Protein AF-A0A7R9IQY3-F1 (afdb_monomer)

InterPro domains:
  IPR001678 SAM-dependent methyltransferase RsmB-F/NOP2-type domain [PS51686] (1-129)
  IPR023267 RNA (C5-cytosine) methyltransferase [PTHR22807] (6-129)
  IPR029063 S-adenosyl-L-methionine-dependent methyltransferase superfamily [G3DSA:3.40.50.150] (88-129)
  IPR029063 S-adenosyl-L-methionine-dependent methyltransferase superfamily [SSF53335] (7-128)
  IPR049560 SAM-dependent methyltransferase RsmB-F/NOP2-type, catalytic core [PF01189] (97-128)
  IPR049561 NOL1/NOP2/NSUN 5/7, ferredoxin-like domain [PF21148] (7-88)

Nearest PDB structures (foldseek):
  2b9e-assembly1_A  TM=9.653E-01  e=1.410E-11  Homo sapiens
  2yxl-assembly1_A  TM=8.841E-01  e=1.480E-06  Pyrococcus horikoshii OT3
  8esq-assembly1_q  TM=8.489E-01  e=2.040E-06  Schizosaccharomyces pombe
  8fkv-assembly1_SY  TM=8.716E-01  e=7.860E-06  Homo sapiens
  3m6u-assembly1_A  TM=8.768E-01  e=5.812E-04  Thermus thermophilus HB8

Secondary structure (DSSP, 8-state):
-PPPP---EEEEE-TTTS-HHHHHHHHHHTT-EEEPPPSSHHHHHHHHHT--TTEEEE-SS-TTEEEE-TT---TT-HHHHTTSEEE--GGGTHHHHHH-PPTT-----TT-TT-HHHHHHHHHTTT--

Mean predicted aligned error: 4.14 Å

Radius of gyration: 15.29 Å; Cα contacts (8 Å, |Δi|>4): 180; chains: 1; bounding box: 35×31×44 Å

Sequence (129 aa):
MLPAVDIPRYVRVNTLIRSIKDVIEIFQAEGWQLEVTPDSYLAFLQSVSNLPEDHFIQDLHMKELLIFPKRTEFFYHHLYQDGSIFLQNKSSLLPVYLLDPCPNSVVLDMCAAPGMKTTHIAAKIKNKG

pLDDT: mean 92.71, std 10.06, range [37.91, 98.38]

Solvent-accessible surface area (backbone atoms only — not comparable to full-atom values): 7621 Å² total; per-residue (Å²): 131,82,75,84,77,86,60,60,30,33,36,31,47,27,67,78,77,38,54,62,66,60,54,52,51,50,42,41,75,72,65,38,40,80,49,84,67,49,94,43,70,69,57,34,53,51,48,67,74,66,49,49,88,56,33,32,34,54,42,90,87,42,82,52,30,37,38,35,35,60,84,66,79,50,84,85,33,68,50,40,71,74,53,35,33,40,87,44,58,69,77,69,48,47,65,55,62,73,62,60,59,52,62,66,45,87,82,88,69,93,74,41,82,97,32,72,56,55,52,49,45,38,40,60,16,67,74,33,94

Foldseek 3Di:
DPPPPFAWWKKFFQLLVDDLVVVVVVLVVVQAAEDDQDQDPVVNVVCLVPPDQRYKYADNLDNRMITHGSPDDCCVPPCVVVVRMDRDDPVLLVVLVVVQDAAQDDDDDPPCPVPPNVSSNCSSNSVHD

Organism: NCBI:txid61484

Structure (mmCIF, N/CA/C/O backbone):
data_AF-A0A7R9IQY3-F1
#
_entry.id   AF-A0A7R9IQY3-F1
#
loop_
_atom_site.group_PDB
_atom_site.id
_atom_site.type_symbol
_atom_site.label_atom_id
_atom_site.label_alt_id
_atom_site.label_comp_id
_atom_site.label_asym_id
_atom_site.label_entity_id
_atom_site.label_seq_id
_atom_site.pdbx_PDB_ins_code
_atom_site.Cartn_x
_atom_site.Cartn_y
_atom_site.Cartn_z
_atom_site.occupancy
_atom_site.B_iso_or_equiv
_atom_site.auth_seq_id
_atom_site.auth_comp_id
_atom_site.auth_asym_id
_atom_site.auth_atom_id
_atom_site.pdbx_PDB_model_num
ATOM 1 N N . MET A 1 1 ? 0.408 -15.682 28.934 1.00 39.31 1 MET A N 1
ATOM 2 C CA . MET A 1 1 ? -0.390 -15.517 27.703 1.00 39.31 1 MET A CA 1
ATOM 3 C C . MET A 1 1 ? -0.163 -14.082 27.255 1.00 39.31 1 MET A C 1
ATOM 5 O O . MET A 1 1 ? -0.561 -13.188 27.986 1.00 39.31 1 MET A O 1
ATOM 9 N N . LEU A 1 2 ? 0.620 -13.843 26.198 1.00 37.91 2 LEU A N 1
ATOM 10 C CA . LEU A 1 2 ? 0.821 -12.473 25.706 1.00 37.91 2 LEU A CA 1
ATOM 11 C C . LEU A 1 2 ? -0.540 -11.954 25.207 1.00 37.91 2 LEU A C 1
ATOM 13 O O . LEU A 1 2 ? -1.233 -12.722 24.535 1.00 37.91 2 LEU A O 1
ATOM 17 N N . PRO A 1 3 ? -0.958 -10.727 25.561 1.00 43.34 3 PRO A N 1
ATOM 18 C CA . PRO A 1 3 ? -2.193 -10.157 25.034 1.00 43.34 3 PRO A CA 1
ATOM 19 C C . PRO A 1 3 ? -2.142 -10.177 23.503 1.00 43.34 3 PRO A C 1
ATOM 21 O O . PRO A 1 3 ? -1.073 -10.007 22.910 1.00 43.34 3 PRO A O 1
ATOM 24 N N . ALA A 1 4 ? -3.281 -10.442 22.862 1.00 52.47 4 ALA A N 1
ATOM 25 C CA . ALA A 1 4 ? -3.372 -10.419 21.410 1.00 52.47 4 ALA A CA 1
ATOM 26 C C . ALA A 1 4 ? -2.936 -9.033 20.917 1.00 52.47 4 ALA A C 1
ATOM 28 O O . ALA A 1 4 ? -3.558 -8.031 21.256 1.00 52.47 4 ALA A O 1
ATOM 29 N N . VAL A 1 5 ? -1.841 -8.974 20.161 1.00 58.69 5 VAL A N 1
ATOM 30 C CA . VAL A 1 5 ? -1.394 -7.728 19.539 1.00 58.69 5 VAL A CA 1
ATOM 31 C 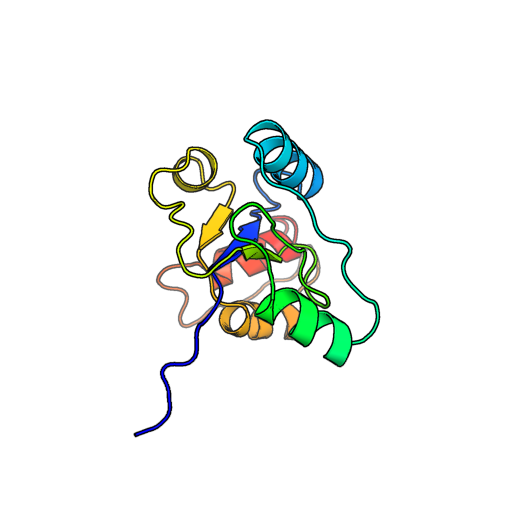C . VAL A 1 5 ? -2.410 -7.392 18.452 1.00 58.69 5 VAL A C 1
ATOM 33 O O . VAL A 1 5 ? -2.607 -8.173 17.517 1.00 58.69 5 VAL A O 1
ATOM 36 N N . ASP A 1 6 ? -3.093 -6.260 18.587 1.00 75.56 6 ASP A N 1
ATOM 37 C CA . ASP A 1 6 ? -3.990 -5.755 17.554 1.00 75.56 6 ASP A CA 1
ATOM 38 C C . ASP A 1 6 ? -3.157 -5.193 16.400 1.00 75.56 6 ASP A C 1
ATOM 40 O O . ASP A 1 6 ? -2.697 -4.056 16.415 1.00 75.56 6 ASP A O 1
ATOM 44 N N . ILE A 1 7 ? -2.897 -6.049 15.410 1.00 85.00 7 ILE A N 1
ATOM 45 C CA . ILE A 1 7 ? -2.119 -5.687 14.225 1.00 85.00 7 ILE A CA 1
ATOM 46 C C . ILE A 1 7 ? -3.038 -4.926 13.255 1.00 85.00 7 ILE A C 1
ATOM 48 O O . ILE A 1 7 ? -4.080 -5.472 12.875 1.00 85.00 7 ILE A O 1
ATOM 52 N N . PRO A 1 8 ? -2.674 -3.703 12.831 1.00 93.88 8 PRO A N 1
ATOM 53 C CA . PRO A 1 8 ? -3.451 -2.941 11.861 1.00 93.88 8 PRO A CA 1
ATOM 54 C C . PRO A 1 8 ? -3.388 -3.575 10.465 1.00 93.88 8 PRO A C 1
ATOM 56 O O . PRO A 1 8 ? -2.551 -4.433 10.164 1.00 93.88 8 PRO A O 1
ATOM 59 N N . ARG A 1 9 ? -4.275 -3.135 9.575 1.00 95.75 9 ARG A N 1
ATOM 60 C CA . ARG A 1 9 ? -4.326 -3.589 8.189 1.00 95.75 9 ARG A CA 1
ATOM 61 C C . ARG A 1 9 ? -3.360 -2.775 7.332 1.00 95.75 9 ARG A C 1
ATOM 63 O O . ARG A 1 9 ? -3.583 -1.605 7.049 1.00 95.75 9 ARG A O 1
ATOM 70 N N . TYR A 1 10 ? -2.306 -3.432 6.864 1.00 96.50 10 TYR A N 1
ATOM 71 C CA . TYR A 1 10 ? -1.344 -2.847 5.934 1.00 96.50 10 TYR A CA 1
ATOM 72 C C . TYR A 1 10 ? -1.770 -3.054 4.477 1.00 96.50 10 TYR A C 1
ATOM 74 O O . TYR A 1 10 ? -2.034 -4.184 4.051 1.00 96.50 10 TYR A O 1
ATOM 82 N N . VAL A 1 11 ? -1.797 -1.962 3.717 1.00 97.69 11 VAL A N 1
ATOM 83 C CA . VAL A 1 11 ? -2.207 -1.917 2.312 1.00 97.69 11 VAL A CA 1
ATOM 84 C C . VAL A 1 11 ? -1.107 -1.246 1.497 1.00 97.69 11 VAL A C 1
ATOM 86 O O . VAL A 1 11 ? -0.892 -0.041 1.597 1.00 97.69 11 VAL A O 1
ATOM 89 N N . ARG A 1 12 ? -0.382 -2.020 0.688 1.00 97.56 12 ARG A N 1
ATOM 90 C CA . ARG A 1 12 ? 0.626 -1.483 -0.234 1.00 97.56 12 ARG A CA 1
ATOM 91 C C . ARG A 1 12 ? -0.039 -1.073 -1.543 1.00 97.56 12 ARG A C 1
ATOM 93 O O . ARG A 1 12 ? -0.659 -1.906 -2.198 1.00 97.56 12 ARG A O 1
ATOM 100 N N . VAL A 1 13 ? 0.170 0.165 -1.968 1.00 98.06 13 VAL A N 1
ATOM 101 C CA . VAL A 1 13 ? -0.230 0.666 -3.285 1.00 98.06 13 VAL A CA 1
ATOM 102 C C . VAL A 1 13 ? 0.691 0.105 -4.366 1.00 98.06 13 VAL A C 1
ATOM 104 O O . VAL A 1 13 ? 1.921 0.109 -4.247 1.00 98.06 13 VAL A O 1
ATOM 107 N N . ASN A 1 14 ? 0.095 -0.382 -5.449 1.00 97.12 14 ASN A N 1
ATOM 108 C CA . ASN A 1 14 ? 0.808 -0.814 -6.635 1.00 97.12 14 ASN A CA 1
ATOM 109 C C . ASN A 1 14 ? 1.088 0.370 -7.565 1.00 97.12 14 ASN A C 1
ATOM 111 O O . ASN A 1 14 ? 0.299 0.685 -8.458 1.00 97.12 14 ASN A O 1
ATOM 115 N N . THR A 1 15 ? 2.255 0.990 -7.404 1.00 96.25 15 THR A N 1
ATOM 116 C CA . THR A 1 15 ? 2.649 2.167 -8.193 1.00 96.25 15 THR A CA 1
ATOM 117 C C . THR A 1 15 ? 2.915 1.883 -9.675 1.00 96.25 15 THR A C 1
ATOM 119 O O . THR A 1 15 ? 3.214 2.814 -10.417 1.00 96.25 15 THR A O 1
ATOM 122 N N . LEU A 1 16 ? 2.829 0.623 -10.119 1.00 95.44 16 LEU A N 1
ATOM 123 C CA . LEU A 1 16 ? 2.832 0.267 -11.543 1.00 95.44 16 LEU A CA 1
ATOM 124 C C . LEU A 1 16 ? 1.464 0.456 -12.204 1.00 95.44 16 LEU A C 1
ATOM 126 O O . LEU A 1 16 ? 1.405 0.622 -13.417 1.00 95.44 16 LEU A O 1
ATOM 130 N N . ILE A 1 17 ? 0.385 0.406 -11.420 1.00 95.44 17 ILE A N 1
ATOM 131 C CA . ILE A 1 17 ? -0.995 0.491 -11.913 1.00 95.44 17 ILE A CA 1
ATOM 132 C C . ILE A 1 17 ? -1.586 1.865 -11.610 1.00 95.44 17 ILE A C 1
ATOM 134 O O . ILE A 1 17 ? -2.203 2.474 -12.481 1.00 95.44 17 ILE A O 1
ATOM 138 N N . ARG A 1 18 ? -1.392 2.368 -10.386 1.00 96.12 18 ARG A N 1
ATOM 139 C CA . ARG A 1 18 ? -2.039 3.598 -9.916 1.00 96.12 18 ARG A CA 1
ATOM 140 C C . ARG A 1 18 ? -1.123 4.425 -9.029 1.00 96.12 18 ARG A C 1
ATOM 142 O O . ARG A 1 18 ? -0.267 3.876 -8.334 1.00 96.12 18 ARG A O 1
ATOM 149 N N . SER A 1 19 ? -1.290 5.747 -9.033 1.00 97.31 19 SER A N 1
ATOM 150 C CA . SER A 1 19 ? -0.514 6.599 -8.134 1.00 97.31 19 SER A CA 1
ATOM 151 C C . SER A 1 19 ? -1.042 6.508 -6.698 1.00 97.31 19 SER A C 1
ATOM 153 O O . SER A 1 19 ? -2.211 6.211 -6.460 1.00 97.31 19 SER A O 1
ATOM 155 N N . ILE A 1 20 ? -0.171 6.784 -5.722 1.00 97.56 20 ILE A N 1
ATOM 156 C CA . ILE A 1 20 ? -0.552 6.806 -4.299 1.00 97.56 20 ILE A CA 1
ATOM 157 C C . ILE A 1 20 ? -1.634 7.864 -4.057 1.00 97.56 20 ILE A C 1
ATOM 159 O O . ILE A 1 20 ? -2.578 7.614 -3.317 1.00 97.56 20 ILE A O 1
ATOM 163 N N . LYS A 1 21 ? -1.508 9.021 -4.718 1.00 97.81 21 LYS A N 1
ATOM 164 C CA . LYS A 1 21 ? -2.466 10.121 -4.622 1.00 97.81 21 LYS A CA 1
ATOM 165 C C . LYS A 1 21 ? -3.860 9.682 -5.076 1.00 97.81 21 LYS A C 1
ATOM 167 O O . LYS A 1 21 ? -4.808 9.882 -4.331 1.00 97.81 21 LYS A O 1
ATOM 172 N N . ASP A 1 22 ? -3.964 9.020 -6.228 1.00 97.94 22 ASP A N 1
ATOM 173 C CA . ASP A 1 22 ? -5.262 8.568 -6.748 1.00 97.94 22 ASP A CA 1
ATOM 174 C C . ASP A 1 22 ? -5.918 7.549 -5.807 1.00 97.94 22 ASP A C 1
ATOM 176 O O . ASP A 1 22 ? -7.123 7.583 -5.596 1.00 97.94 22 ASP A O 1
ATOM 180 N N . VAL A 1 23 ? -5.131 6.638 -5.220 1.00 98.25 23 VAL A N 1
ATOM 181 C CA . VAL A 1 23 ? -5.656 5.653 -4.260 1.00 98.25 23 VAL A CA 1
ATOM 182 C C . VAL A 1 23 ? -6.153 6.328 -2.980 1.00 98.25 23 VAL A C 1
ATOM 184 O O . VAL A 1 23 ? -7.212 5.962 -2.479 1.00 98.25 23 VAL A O 1
ATOM 187 N N . ILE A 1 24 ? -5.425 7.327 -2.470 1.00 98.25 24 ILE A N 1
ATOM 188 C CA . ILE A 1 24 ? -5.864 8.134 -1.323 1.00 98.25 24 ILE A CA 1
ATOM 189 C C . ILE A 1 24 ? -7.182 8.848 -1.645 1.00 98.25 24 ILE A C 1
ATOM 191 O O . ILE A 1 24 ? -8.111 8.777 -0.846 1.00 98.25 24 ILE A O 1
ATOM 195 N N . GLU A 1 25 ? -7.284 9.489 -2.811 1.00 98.38 25 GLU A N 1
ATOM 196 C CA . GLU A 1 25 ? -8.493 10.206 -3.236 1.00 98.38 25 GLU A CA 1
ATOM 197 C C . GLU A 1 25 ? -9.704 9.271 -3.378 1.00 98.38 25 GLU A C 1
ATOM 199 O O . GLU A 1 25 ? -10.813 9.647 -3.004 1.00 98.38 25 GLU A O 1
ATOM 204 N N . ILE A 1 26 ? -9.502 8.038 -3.858 1.00 98.19 26 ILE A N 1
ATOM 205 C CA . ILE A 1 26 ? -10.565 7.024 -3.948 1.00 98.19 26 ILE A CA 1
ATOM 206 C C . ILE A 1 26 ? -11.064 6.633 -2.558 1.00 98.19 26 ILE A C 1
ATOM 208 O O . ILE A 1 26 ? -12.266 6.694 -2.315 1.00 98.19 26 ILE A O 1
ATOM 212 N N . PHE A 1 27 ? -10.165 6.303 -1.626 1.00 98.25 27 PHE A N 1
ATOM 213 C CA . PHE A 1 27 ? -10.577 5.981 -0.258 1.00 98.25 27 PHE A CA 1
ATOM 214 C C . PHE A 1 27 ? -11.280 7.167 0.415 1.00 98.25 27 PHE A C 1
ATOM 216 O O . PHE A 1 27 ? -12.296 6.983 1.083 1.00 98.25 27 PHE A O 1
ATOM 223 N N . GLN A 1 28 ? -10.807 8.395 0.190 1.00 98.31 28 GLN A N 1
ATOM 224 C CA . GLN A 1 28 ? -11.479 9.598 0.686 1.00 98.31 28 GLN A CA 1
ATOM 225 C C . GLN A 1 28 ? -12.888 9.770 0.105 1.00 98.31 28 GLN A C 1
ATOM 227 O O . GLN A 1 28 ? -13.817 10.100 0.840 1.00 98.31 28 GLN A O 1
ATOM 232 N N . ALA A 1 29 ? -13.077 9.500 -1.188 1.00 98.12 29 ALA A N 1
ATOM 233 C CA . ALA A 1 29 ? -14.393 9.526 -1.826 1.00 98.12 29 ALA A CA 1
ATOM 234 C C . ALA A 1 29 ? -15.343 8.436 -1.291 1.00 98.12 29 ALA A C 1
ATOM 236 O O . ALA A 1 29 ? -16.560 8.614 -1.319 1.00 98.12 29 ALA A O 1
ATOM 237 N N . GLU A 1 30 ? -14.801 7.334 -0.772 1.00 97.06 30 GLU A N 1
ATOM 238 C CA . GLU A 1 30 ? -15.544 6.252 -0.111 1.00 97.06 30 GLU A CA 1
ATOM 239 C C . GLU A 1 30 ? -15.871 6.544 1.363 1.00 97.06 30 GLU A C 1
ATOM 241 O O . GLU A 1 30 ? -16.529 5.736 2.019 1.00 97.06 30 GLU A O 1
ATOM 246 N N . GLY A 1 31 ? -15.450 7.702 1.882 1.00 97.31 31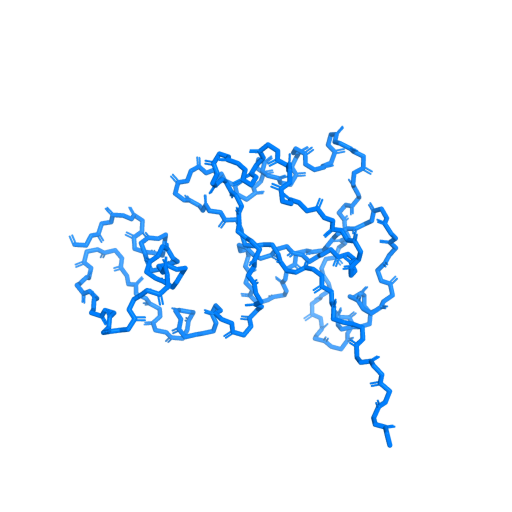 GLY A N 1
ATOM 247 C CA . GLY A 1 31 ? -15.728 8.148 3.247 1.00 97.31 31 GLY A CA 1
ATOM 248 C C . GLY A 1 31 ? -14.597 7.906 4.245 1.00 97.31 31 GLY A C 1
ATOM 249 O O . GLY A 1 31 ? -14.781 8.196 5.425 1.00 97.31 31 GLY A O 1
ATOM 250 N N . TRP A 1 32 ? -13.435 7.416 3.804 1.00 98.06 32 TRP A N 1
ATOM 251 C CA . TRP A 1 32 ? -12.267 7.290 4.673 1.00 98.06 32 TRP A CA 1
ATOM 252 C C . TRP A 1 32 ? -11.594 8.639 4.927 1.00 98.06 32 TRP A C 1
ATOM 254 O O . TRP A 1 32 ? -11.445 9.469 4.031 1.00 98.06 32 TRP A O 1
ATOM 264 N N . GLN A 1 33 ? -11.090 8.836 6.138 1.00 98.12 33 GLN A N 1
ATOM 265 C CA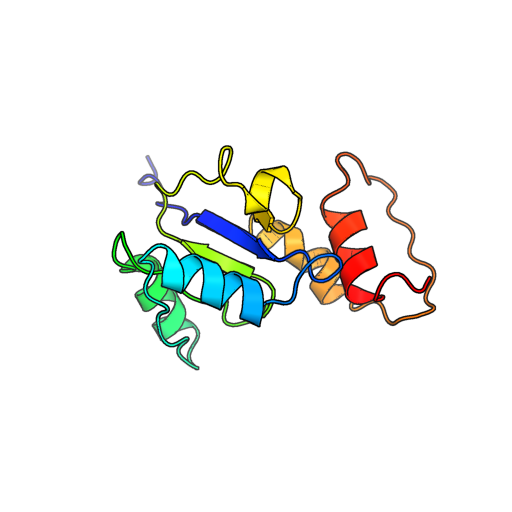 . GLN A 1 33 ? -10.395 10.059 6.527 1.00 98.12 33 GLN A CA 1
ATOM 266 C C . GLN A 1 33 ? -8.885 9.816 6.625 1.00 98.12 33 GLN A C 1
ATOM 268 O O . GLN A 1 33 ? -8.430 8.893 7.298 1.00 98.12 33 GLN A O 1
ATOM 273 N N . LEU A 1 34 ? -8.092 10.634 5.929 1.00 97.81 34 LEU A N 1
ATOM 274 C CA . LEU A 1 34 ? -6.632 10.537 5.981 1.00 97.81 34 LEU A CA 1
ATOM 275 C C . LEU A 1 34 ? -6.102 11.289 7.206 1.00 97.81 34 LEU A C 1
ATOM 277 O O . LEU A 1 34 ? -6.226 12.510 7.281 1.00 97.81 34 LEU A O 1
ATOM 281 N N . GLU A 1 35 ? -5.446 10.568 8.108 1.00 97.25 35 GLU A N 1
ATOM 282 C CA . GLU A 1 35 ? -4.718 11.137 9.238 1.00 97.25 35 GLU A CA 1
ATOM 283 C C . GLU A 1 35 ? -3.390 11.760 8.811 1.00 97.25 35 GLU A C 1
ATOM 285 O O . GLU A 1 35 ? -2.667 11.253 7.942 1.00 97.25 35 GLU A O 1
ATOM 290 N N . VAL A 1 36 ? -3.022 12.845 9.492 1.00 95.31 36 VAL A N 1
ATOM 291 C CA . VAL A 1 36 ? -1.709 13.466 9.309 1.00 95.31 36 VAL A CA 1
ATOM 292 C C . VAL A 1 36 ? -0.646 12.532 9.871 1.00 95.31 36 VAL A C 1
ATOM 294 O O . VAL A 1 36 ? -0.692 12.135 11.032 1.00 95.31 36 VAL A O 1
ATOM 297 N N . THR A 1 37 ? 0.348 12.199 9.049 1.00 95.25 37 THR A N 1
ATOM 298 C CA . THR A 1 37 ? 1.479 11.374 9.485 1.00 95.25 37 THR A CA 1
ATOM 299 C C . THR A 1 37 ? 2.430 12.212 10.346 1.00 95.25 37 THR A C 1
ATOM 301 O O . THR A 1 37 ? 2.986 13.180 9.829 1.00 95.25 37 THR A O 1
ATOM 304 N N . PRO A 1 38 ? 2.637 11.884 11.637 1.00 95.00 38 PRO A N 1
ATOM 305 C CA . PRO A 1 38 ? 3.542 12.645 12.496 1.00 95.00 38 PRO A CA 1
ATOM 306 C C . PRO A 1 38 ? 5.007 12.429 12.115 1.00 95.00 38 PRO A C 1
ATOM 308 O O . PRO A 1 38 ? 5.393 11.312 11.786 1.00 95.00 38 PRO A O 1
ATOM 311 N N . ASP A 1 39 ? 5.855 13.443 12.295 1.00 93.19 39 ASP A N 1
ATOM 312 C CA . ASP A 1 39 ? 7.297 13.335 12.006 1.00 93.19 39 ASP A CA 1
ATOM 313 C C . ASP A 1 39 ? 8.065 12.453 13.011 1.00 93.19 39 ASP A C 1
ATOM 315 O O . ASP A 1 39 ? 9.164 11.970 12.735 1.00 93.19 39 ASP A O 1
ATOM 319 N N . SER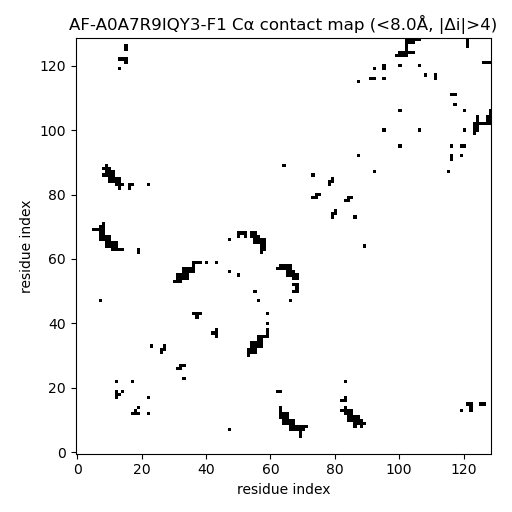 A 1 40 ? 7.505 12.239 14.207 1.00 95.88 40 SER A N 1
ATOM 320 C CA . SER A 1 40 ? 8.116 11.423 15.261 1.00 95.88 40 SER A CA 1
ATOM 321 C C . SER A 1 40 ? 7.595 9.992 15.233 1.00 95.88 40 SER A C 1
ATOM 323 O O . SER A 1 40 ? 6.388 9.761 15.283 1.00 95.88 40 SER A O 1
ATOM 325 N N . TYR A 1 41 ? 8.508 9.018 15.277 1.00 92.94 41 TYR A N 1
ATOM 326 C CA . TYR A 1 41 ? 8.156 7.596 15.300 1.00 92.94 41 TYR A CA 1
ATOM 327 C C . TYR A 1 41 ? 7.241 7.219 16.475 1.00 92.94 41 TYR A C 1
ATOM 329 O O . TYR A 1 41 ? 6.298 6.454 16.293 1.00 92.94 41 TYR A O 1
ATOM 337 N N . LEU A 1 42 ? 7.463 7.777 17.671 1.00 94.38 42 LEU A N 1
ATOM 338 C CA . LEU A 1 42 ? 6.608 7.490 18.831 1.00 94.38 42 LEU A CA 1
ATOM 339 C C . LEU A 1 42 ? 5.194 8.053 18.649 1.00 94.38 42 LEU A C 1
ATOM 341 O O . LEU A 1 42 ? 4.224 7.361 18.950 1.00 94.38 42 LEU A O 1
ATOM 345 N N . ALA A 1 43 ? 5.076 9.272 18.117 1.00 95.25 43 ALA A N 1
ATOM 346 C CA . ALA A 1 43 ? 3.780 9.881 17.824 1.00 95.25 43 ALA A CA 1
ATOM 347 C C . ALA A 1 43 ? 3.046 9.119 16.708 1.00 95.25 43 ALA A C 1
ATOM 349 O O . ALA A 1 43 ? 1.841 8.887 16.796 1.00 95.25 43 ALA A O 1
ATOM 350 N N . PHE A 1 44 ? 3.779 8.652 15.695 1.00 95.31 44 PHE A N 1
ATOM 351 C CA . PHE A 1 44 ? 3.244 7.790 14.646 1.00 95.31 44 PHE A CA 1
ATOM 352 C C . PHE A 1 44 ? 2.699 6.471 15.213 1.00 95.31 44 PHE A C 1
ATOM 354 O O . PHE A 1 44 ? 1.570 6.099 14.907 1.00 95.31 44 PHE A O 1
ATOM 361 N N . LEU A 1 45 ? 3.445 5.789 16.091 1.00 93.44 45 LEU A N 1
ATOM 362 C CA . LEU A 1 45 ? 2.968 4.560 16.738 1.00 93.44 45 LEU A CA 1
ATOM 363 C C . LEU A 1 45 ? 1.708 4.794 17.578 1.00 93.44 45 LEU A C 1
ATOM 365 O O . LEU A 1 45 ? 0.802 3.962 17.556 1.00 93.44 45 LEU A O 1
ATOM 369 N N . GLN A 1 46 ? 1.632 5.918 18.294 1.00 93.75 46 GLN A N 1
ATOM 370 C CA . GLN A 1 46 ? 0.429 6.310 19.033 1.00 93.75 46 GLN A CA 1
ATOM 371 C C . GLN A 1 46 ? -0.757 6.565 18.096 1.00 93.75 46 GLN A C 1
ATOM 373 O O . GLN A 1 46 ? -1.857 6.106 18.389 1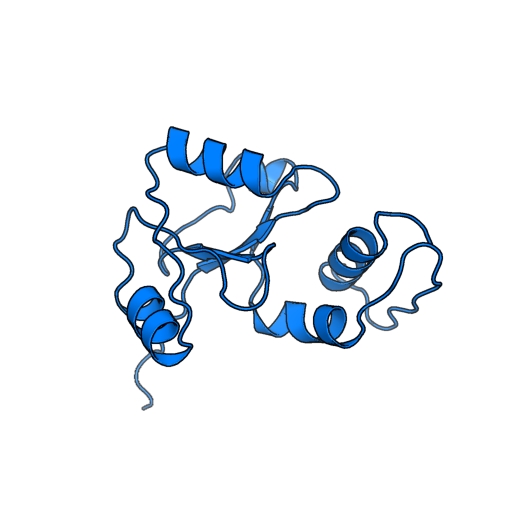.00 93.75 46 GLN A O 1
ATOM 378 N N . SER A 1 47 ? -0.530 7.234 16.963 1.00 94.62 47 SER A N 1
ATOM 379 C CA . SER A 1 47 ? -1.572 7.517 15.963 1.00 94.62 47 SER A CA 1
ATOM 380 C C . SER A 1 47 ? -2.107 6.231 15.336 1.00 94.62 47 SER A C 1
ATOM 382 O O . SER A 1 47 ? -3.311 6.035 15.266 1.00 94.62 47 SER A O 1
ATOM 384 N N . VAL A 1 48 ? -1.220 5.299 14.969 1.00 94.00 48 VAL A N 1
ATOM 385 C CA . VAL A 1 48 ? -1.611 3.981 14.442 1.00 94.00 48 VAL A CA 1
ATOM 386 C C . VAL A 1 48 ? -2.357 3.151 15.493 1.00 94.00 48 VAL A C 1
ATOM 388 O O . VAL A 1 48 ? -3.308 2.453 15.155 1.00 94.00 48 VAL A O 1
ATOM 391 N N . SER A 1 49 ? -1.942 3.216 16.763 1.00 92.19 49 SER A N 1
ATOM 392 C CA . SER A 1 49 ? -2.571 2.440 17.846 1.00 92.19 49 SER A CA 1
ATOM 393 C C . SER A 1 49 ? -3.968 2.946 18.211 1.00 92.19 49 SER A C 1
ATOM 395 O O . SER A 1 49 ? -4.801 2.155 18.640 1.00 92.19 49 SER A O 1
ATOM 397 N N . ASN A 1 50 ? -4.218 4.247 18.048 1.00 92.69 50 ASN A N 1
ATOM 398 C CA . ASN A 1 50 ? -5.488 4.901 18.371 1.00 92.69 50 ASN A CA 1
ATOM 399 C C . ASN A 1 50 ? -6.279 5.305 17.117 1.00 92.69 50 ASN A C 1
ATOM 401 O O . ASN A 1 50 ? -7.129 6.190 17.195 1.00 92.69 50 ASN A O 1
ATOM 405 N N . LEU A 1 51 ? -5.972 4.701 15.967 1.00 94.12 51 LEU A N 1
ATOM 406 C CA . LEU A 1 51 ? -6.568 5.062 14.687 1.00 94.12 51 LEU A CA 1
ATOM 407 C C . LEU A 1 51 ? -8.088 4.801 14.716 1.00 94.12 51 LEU A C 1
ATOM 409 O O . LEU A 1 51 ? -8.485 3.659 14.975 1.00 94.12 51 LEU A O 1
ATOM 413 N N . PRO A 1 52 ? -8.940 5.814 14.464 1.00 94.69 52 PRO A N 1
ATOM 414 C CA . PRO A 1 52 ? -10.386 5.611 14.394 1.00 94.69 52 PRO A CA 1
ATOM 415 C C . PRO A 1 52 ? -10.794 4.638 13.275 1.00 94.69 52 PRO A C 1
ATOM 417 O O . PRO A 1 52 ? -10.076 4.466 12.293 1.00 94.69 52 PRO A O 1
ATOM 420 N N . GLU A 1 53 ? -11.969 4.015 13.404 1.00 93.94 53 GLU A N 1
ATOM 421 C CA . GLU A 1 53 ? -12.439 2.956 12.486 1.00 93.94 53 GLU A CA 1
ATOM 422 C C . GLU A 1 53 ? -12.667 3.432 11.036 1.00 93.94 53 GLU A C 1
ATOM 424 O O . GLU A 1 53 ? -12.607 2.626 10.112 1.00 93.94 53 GLU A O 1
ATOM 429 N N . ASP A 1 54 ? -12.911 4.726 10.827 1.00 95.56 54 ASP A N 1
ATOM 430 C CA . ASP A 1 54 ? -13.117 5.378 9.526 1.00 95.56 54 ASP A CA 1
ATOM 431 C C . ASP A 1 54 ? -11.878 6.144 9.031 1.00 95.56 54 ASP A C 1
ATOM 433 O O . ASP A 1 54 ? -11.940 6.859 8.030 1.00 95.56 54 ASP A O 1
ATOM 437 N N . HIS A 1 55 ? -10.742 6.004 9.717 1.00 97.31 55 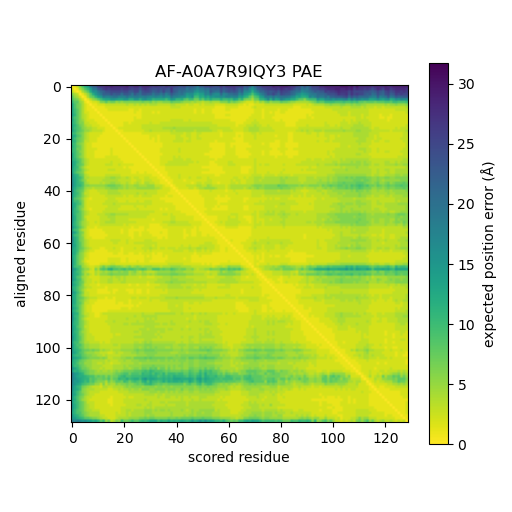HIS A N 1
ATOM 438 C CA . HIS A 1 55 ? -9.506 6.703 9.389 1.00 97.31 55 HIS A CA 1
ATOM 439 C C . HIS A 1 55 ? -8.434 5.754 8.853 1.00 97.31 55 HIS A C 1
ATOM 441 O O . HIS A 1 55 ? -8.425 4.551 9.107 1.00 97.31 55 HIS A O 1
ATOM 447 N N . PHE A 1 56 ? -7.487 6.314 8.112 1.00 98.06 56 PHE A N 1
ATOM 448 C CA . PHE A 1 56 ? -6.284 5.629 7.661 1.00 98.06 56 PHE A CA 1
ATOM 449 C C . PHE A 1 56 ? -5.101 6.587 7.667 1.00 98.06 56 PHE A C 1
ATOM 451 O O . PHE A 1 56 ? -5.264 7.800 7.595 1.00 98.06 56 PHE A O 1
ATOM 458 N N . ILE A 1 57 ? -3.893 6.044 7.755 1.00 97.81 57 ILE A N 1
ATOM 459 C CA . ILE A 1 57 ? -2.663 6.835 7.831 1.00 97.81 57 ILE A CA 1
ATOM 460 C C . ILE A 1 57 ? -1.623 6.291 6.856 1.00 97.81 57 ILE A C 1
ATOM 462 O O . ILE A 1 57 ? -1.525 5.081 6.633 1.00 97.81 57 ILE A O 1
ATOM 466 N N . GLN A 1 58 ? -0.841 7.181 6.254 1.00 98.00 58 GLN A N 1
ATOM 467 C CA . GLN A 1 58 ? 0.300 6.791 5.433 1.00 98.00 58 GLN A CA 1
ATOM 468 C C . GLN A 1 58 ? 1.483 6.401 6.329 1.00 98.00 58 GLN A C 1
ATOM 470 O O . GLN A 1 58 ? 1.710 6.989 7.383 1.00 98.00 58 GLN A O 1
ATOM 475 N N . ASP A 1 59 ? 2.245 5.382 5.939 1.00 97.06 59 ASP A N 1
ATOM 476 C CA . ASP A 1 59 ? 3.388 4.944 6.732 1.00 97.06 59 ASP A CA 1
ATOM 477 C C . ASP A 1 59 ? 4.510 5.991 6.765 1.00 97.06 59 ASP A C 1
ATOM 479 O O . ASP A 1 59 ? 4.887 6.549 5.734 1.00 97.06 59 ASP A O 1
ATOM 483 N N . LEU A 1 60 ? 5.115 6.172 7.944 1.00 95.69 60 LEU A N 1
ATOM 484 C CA . LEU A 1 60 ? 6.210 7.122 8.164 1.00 95.69 60 LEU A CA 1
ATOM 485 C C . LEU A 1 60 ? 7.428 6.898 7.249 1.00 95.69 60 LEU A C 1
ATOM 487 O O . LEU A 1 60 ? 8.087 7.853 6.850 1.00 95.69 60 LEU A O 1
ATOM 491 N N . HIS A 1 61 ? 7.762 5.643 6.935 1.00 94.00 61 HIS A N 1
ATOM 492 C CA . HIS A 1 61 ? 8.983 5.302 6.195 1.00 94.00 61 HIS A CA 1
ATOM 493 C C . HIS A 1 61 ? 8.703 4.916 4.738 1.00 94.00 61 HIS A C 1
ATOM 495 O O . HIS A 1 61 ? 9.560 5.086 3.872 1.00 94.00 61 HIS A O 1
ATOM 501 N N . MET A 1 62 ? 7.521 4.364 4.456 1.00 94.19 62 MET A N 1
ATOM 502 C CA . MET A 1 62 ? 7.181 3.780 3.158 1.00 94.19 62 MET A CA 1
ATOM 503 C C . MET A 1 62 ? 5.979 4.494 2.547 1.00 94.19 62 MET A C 1
ATOM 505 O O . MET A 1 62 ? 4.836 4.180 2.860 1.00 94.19 62 MET A O 1
ATOM 509 N N . LYS A 1 63 ? 6.226 5.420 1.616 1.00 93.31 63 LYS A N 1
ATOM 510 C CA . LYS A 1 63 ? 5.161 6.227 0.994 1.00 93.31 63 LYS A CA 1
ATOM 511 C C . LYS A 1 63 ? 4.089 5.374 0.311 1.00 93.31 63 LYS A C 1
ATOM 513 O O . LYS A 1 63 ? 2.925 5.748 0.289 1.00 93.31 63 LYS A O 1
ATOM 518 N N . GLU A 1 64 ? 4.454 4.231 -0.252 1.00 95.69 64 GLU A N 1
ATOM 519 C CA . GLU A 1 64 ? 3.510 3.316 -0.893 1.00 95.69 64 GLU A CA 1
ATOM 520 C C . GLU A 1 64 ? 2.652 2.494 0.086 1.00 95.69 64 GLU A C 1
ATOM 522 O O . GLU A 1 64 ? 1.863 1.670 -0.369 1.00 95.69 64 GLU A O 1
ATOM 527 N N . LEU A 1 65 ? 2.812 2.652 1.402 1.00 97.69 65 LEU A N 1
ATOM 528 C CA . LEU A 1 65 ? 2.121 1.853 2.409 1.00 97.69 65 LEU A CA 1
ATOM 529 C C . LEU A 1 65 ? 1.080 2.695 3.151 1.00 97.69 65 LEU A C 1
ATOM 531 O O . LEU A 1 65 ? 1.408 3.693 3.785 1.00 97.69 65 LEU A O 1
ATOM 535 N N . LEU A 1 66 ? -0.171 2.251 3.093 1.00 98.12 66 LEU A N 1
ATOM 536 C CA . LEU A 1 66 ? -1.292 2.789 3.853 1.00 98.12 66 LEU A CA 1
ATOM 537 C C . LEU A 1 66 ? -1.638 1.832 4.998 1.00 98.12 66 LEU A C 1
ATOM 539 O O . LEU A 1 66 ? -1.487 0.611 4.875 1.00 98.12 66 LEU A O 1
ATOM 543 N N . ILE A 1 67 ? -2.088 2.387 6.117 1.00 97.69 67 ILE A N 1
ATOM 544 C CA . ILE A 1 67 ? -2.395 1.658 7.344 1.00 97.69 67 ILE A CA 1
ATOM 545 C C . ILE A 1 67 ? -3.831 1.964 7.740 1.00 97.69 67 ILE A C 1
ATOM 547 O O . ILE A 1 67 ? -4.197 3.119 7.933 1.00 97.69 67 ILE A O 1
ATOM 551 N N . PHE A 1 68 ? -4.613 0.902 7.874 1.00 97.44 68 PHE A N 1
ATOM 552 C CA . PHE A 1 68 ? -6.021 0.925 8.237 1.00 97.44 68 PHE A CA 1
ATOM 553 C C . PHE A 1 68 ? -6.243 0.181 9.564 1.00 97.44 68 PHE A C 1
ATOM 555 O O . PHE A 1 68 ? -5.388 -0.613 9.983 1.00 97.44 68 PHE A O 1
ATOM 562 N N . PRO A 1 69 ? -7.396 0.373 10.217 1.00 95.38 69 PRO A N 1
ATOM 563 C CA . PRO A 1 69 ? -7.806 -0.403 11.379 1.00 95.38 69 PRO A CA 1
ATOM 564 C C . PRO A 1 69 ? -7.803 -1.918 11.114 1.00 95.38 69 PRO A C 1
ATOM 566 O O . PRO A 1 69 ? -7.926 -2.403 9.988 1.00 95.38 69 PRO A O 1
ATOM 569 N N . LYS A 1 70 ? -7.646 -2.714 12.176 1.00 86.88 70 LYS A N 1
ATOM 570 C CA . LYS A 1 70 ? -7.479 -4.181 12.103 1.00 86.88 70 LYS A CA 1
ATOM 571 C C . LYS A 1 70 ? -8.600 -4.902 11.339 1.00 86.88 70 LYS A C 1
ATOM 573 O O . LYS A 1 70 ? -8.356 -5.944 10.726 1.00 86.88 70 LYS A O 1
ATOM 578 N N . ARG A 1 71 ? -9.827 -4.381 11.412 1.00 81.75 71 ARG A N 1
ATOM 579 C CA . ARG A 1 71 ? -11.043 -5.017 10.880 1.00 81.75 71 ARG A CA 1
ATOM 580 C C . ARG A 1 71 ? -11.375 -4.616 9.448 1.00 81.75 71 ARG A C 1
ATOM 582 O O . ARG A 1 71 ? -12.392 -5.055 8.925 1.00 81.75 71 ARG A O 1
ATOM 589 N N . THR A 1 72 ? -10.514 -3.843 8.797 1.00 89.94 72 THR A N 1
ATOM 590 C CA . THR A 1 72 ? -10.758 -3.429 7.422 1.00 89.94 72 THR A CA 1
ATOM 591 C C . THR A 1 72 ? -10.498 -4.584 6.456 1.00 89.94 72 THR A C 1
ATOM 593 O O . THR A 1 72 ? -9.379 -5.109 6.350 1.00 89.94 72 THR A O 1
ATOM 596 N N . GLU A 1 73 ? -11.555 -4.996 5.757 1.00 91.88 73 GLU A N 1
ATOM 597 C CA . GLU A 1 73 ? -11.531 -6.053 4.752 1.00 91.88 73 GLU A CA 1
ATOM 598 C C . GLU A 1 73 ? -11.546 -5.450 3.349 1.00 91.88 73 GLU A C 1
ATOM 600 O O . GLU A 1 73 ? -12.534 -4.865 2.919 1.00 91.88 73 GLU A O 1
ATOM 605 N N . PHE A 1 74 ? -10.456 -5.641 2.603 1.00 95.62 74 PHE A N 1
ATOM 606 C CA . PHE A 1 74 ? -10.364 -5.177 1.216 1.00 95.62 74 PHE A CA 1
ATOM 607 C C . PHE A 1 74 ? -10.336 -6.310 0.188 1.00 95.62 74 PHE A C 1
ATOM 609 O O . PHE A 1 74 ? -10.154 -6.044 -0.990 1.00 95.62 74 PHE A O 1
ATOM 616 N N . PHE A 1 75 ? -10.543 -7.570 0.583 1.00 92.25 75 PHE A N 1
ATOM 617 C CA . PHE A 1 75 ? -10.494 -8.708 -0.352 1.00 92.25 75 PHE A CA 1
ATOM 618 C C . PHE A 1 75 ? -11.515 -8.609 -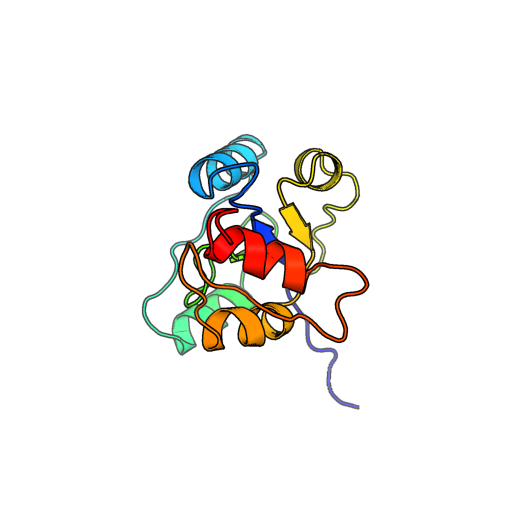1.495 1.00 92.25 75 PHE A C 1
ATOM 620 O O . PHE A 1 75 ? -11.254 -9.077 -2.600 1.00 92.25 75 PHE A O 1
ATOM 627 N N . TYR A 1 76 ? -12.665 -7.985 -1.241 1.00 94.38 76 TYR A N 1
ATOM 628 C CA . TYR A 1 76 ? -13.706 -7.748 -2.247 1.00 94.38 76 TYR A CA 1
ATOM 629 C C . TYR A 1 76 ? -13.676 -6.323 -2.805 1.00 94.38 76 TYR A C 1
ATOM 631 O O . TYR A 1 76 ? -14.539 -5.949 -3.593 1.00 94.38 76 TYR A O 1
ATOM 639 N N . HIS A 1 77 ? -12.696 -5.522 -2.388 1.00 97.19 77 HIS A N 1
ATOM 640 C CA . HIS A 1 77 ? -12.565 -4.148 -2.831 1.00 97.19 77 HIS A CA 1
ATOM 641 C C . HIS A 1 77 ? -12.119 -4.100 -4.289 1.00 97.19 77 HIS A C 1
ATOM 643 O O . HIS A 1 77 ? -11.222 -4.843 -4.692 1.00 97.19 77 HIS A O 1
ATOM 649 N N . HIS A 1 78 ? -12.683 -3.180 -5.067 1.00 97.25 78 HIS A N 1
ATOM 650 C CA . HIS A 1 78 ? -12.372 -3.067 -6.490 1.00 97.25 78 HIS A CA 1
ATOM 651 C C . HIS A 1 78 ? -10.869 -2.817 -6.737 1.00 97.25 78 HIS A C 1
ATOM 653 O O . HIS A 1 78 ? -10.283 -3.455 -7.605 1.00 97.25 78 HIS A O 1
ATOM 659 N N . LEU A 1 79 ? -10.214 -1.999 -5.896 1.00 97.44 79 LEU A N 1
ATOM 660 C CA . LEU A 1 79 ? -8.759 -1.769 -5.965 1.00 97.44 79 LEU A CA 1
ATOM 661 C C . LEU A 1 79 ? -7.919 -3.019 -5.666 1.00 97.44 79 LEU A C 1
ATOM 663 O O . LEU A 1 79 ? -6.761 -3.110 -6.065 1.00 97.44 79 LEU A O 1
ATOM 667 N N . TYR A 1 80 ? -8.448 -3.957 -4.880 1.00 97.19 80 TYR A N 1
ATOM 668 C CA . TYR A 1 80 ? -7.753 -5.216 -4.628 1.00 97.19 80 TYR A CA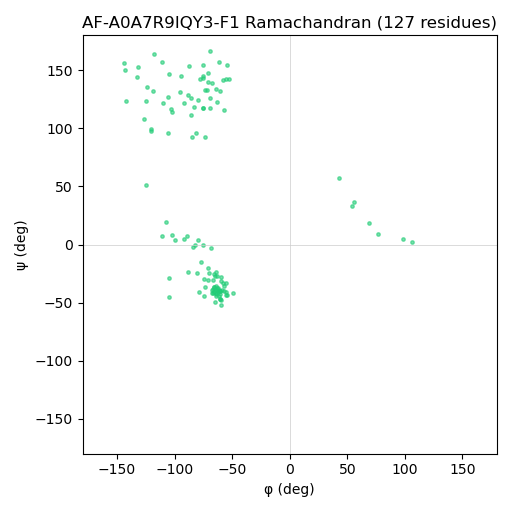 1
ATOM 669 C C . TYR A 1 80 ? -7.927 -6.161 -5.819 1.00 97.19 80 TYR A C 1
ATOM 671 O O . TYR A 1 80 ? -6.968 -6.794 -6.253 1.00 97.19 80 TYR A O 1
ATOM 679 N N . GLN A 1 81 ? -9.136 -6.211 -6.385 1.00 96.81 81 GLN A N 1
ATOM 680 C CA . GLN A 1 81 ? -9.468 -7.047 -7.539 1.00 96.81 81 GLN A CA 1
ATOM 681 C C . GLN A 1 81 ? -8.725 -6.627 -8.814 1.00 96.81 81 GLN A C 1
ATOM 683 O O . GLN A 1 81 ? -8.310 -7.492 -9.582 1.00 96.81 81 GLN A O 1
ATOM 688 N N . ASP A 1 82 ? -8.524 -5.324 -9.030 1.00 96.25 82 ASP A N 1
ATOM 689 C CA . ASP A 1 82 ? -7.771 -4.802 -10.178 1.00 96.25 82 ASP A CA 1
ATOM 690 C C . ASP A 1 82 ? -6.242 -4.773 -9.952 1.00 96.25 82 ASP A C 1
ATOM 692 O O . ASP A 1 82 ? -5.480 -4.429 -10.858 1.00 96.25 82 ASP A O 1
ATOM 696 N N . GLY A 1 83 ? -5.775 -5.162 -8.758 1.00 95.88 83 GLY A N 1
ATOM 697 C CA . GLY A 1 83 ? -4.360 -5.199 -8.389 1.00 95.88 83 GLY A CA 1
ATOM 698 C C . GLY A 1 83 ? -3.736 -3.835 -8.067 1.00 95.88 83 GLY A C 1
ATOM 699 O O . GLY A 1 83 ? -2.511 -3.759 -7.904 1.00 95.88 83 GLY A O 1
ATOM 700 N N . SER A 1 84 ? -4.531 -2.763 -7.961 1.00 97.19 84 SER A N 1
ATOM 701 C CA . SER A 1 84 ? -4.081 -1.430 -7.530 1.00 97.19 84 SER A CA 1
ATOM 702 C C . SER A 1 84 ? -3.553 -1.425 -6.094 1.00 97.19 84 SER A C 1
ATOM 704 O O . SER A 1 84 ? -2.701 -0.597 -5.762 1.00 97.19 84 SER A O 1
ATOM 706 N N . ILE A 1 85 ? -4.020 -2.342 -5.241 1.00 97.81 85 ILE A N 1
ATOM 707 C CA . ILE A 1 85 ? -3.535 -2.510 -3.866 1.00 97.81 85 ILE A CA 1
ATOM 708 C C . ILE A 1 85 ? -3.227 -3.970 -3.523 1.00 97.81 85 ILE A C 1
ATOM 710 O O . ILE A 1 85 ? -3.847 -4.904 -4.023 1.00 97.81 85 ILE A O 1
ATOM 714 N N . PHE A 1 86 ? -2.302 -4.159 -2.582 1.00 96.62 86 PHE A N 1
ATOM 715 C CA . PHE A 1 86 ? -1.962 -5.451 -1.996 1.00 96.62 86 PHE A CA 1
ATOM 716 C C . PHE A 1 86 ? -2.112 -5.415 -0.479 1.00 96.62 86 PHE A C 1
ATOM 718 O O . PHE A 1 86 ? -1.615 -4.506 0.184 1.00 96.62 86 PHE A O 1
ATOM 725 N N . LEU A 1 87 ? -2.715 -6.456 0.091 1.00 95.19 87 LEU A N 1
ATOM 726 C CA . LEU A 1 87 ? -2.744 -6.660 1.537 1.00 95.19 87 LEU A CA 1
ATOM 727 C C . LEU A 1 87 ? -1.424 -7.293 1.986 1.00 95.19 87 LEU A C 1
ATOM 729 O O . LEU A 1 87 ? -1.243 -8.505 1.881 1.00 95.19 87 LEU A O 1
ATOM 733 N N . GLN A 1 88 ? -0.480 -6.471 2.445 1.00 92.94 88 GLN A N 1
ATOM 734 C CA . GLN A 1 88 ? 0.893 -6.905 2.705 1.00 92.94 88 GLN A CA 1
ATOM 735 C C . GLN A 1 88 ? 1.467 -6.238 3.957 1.00 92.94 88 GLN A C 1
ATOM 737 O O . GLN A 1 88 ? 1.559 -5.018 4.031 1.00 92.94 88 GLN A O 1
ATOM 742 N N . ASN A 1 89 ? 1.916 -7.048 4.923 1.00 92.31 89 ASN A N 1
ATOM 743 C CA . ASN A 1 89 ? 2.543 -6.562 6.157 1.00 92.31 89 ASN A CA 1
ATOM 744 C C . ASN A 1 89 ? 3.777 -5.694 5.876 1.00 92.31 89 ASN A C 1
ATOM 746 O O . ASN A 1 89 ? 4.612 -6.063 5.046 1.00 92.31 89 ASN A O 1
ATOM 750 N N . LYS A 1 90 ? 3.964 -4.625 6.665 1.00 93.06 90 LYS A N 1
ATOM 751 C CA . LYS A 1 90 ? 5.126 -3.719 6.577 1.00 93.06 90 LYS A CA 1
ATOM 752 C C . LYS A 1 90 ? 6.471 -4.452 6.558 1.00 93.06 90 LYS A C 1
ATOM 754 O O . LYS A 1 90 ? 7.345 -4.136 5.757 1.00 93.06 90 LYS A O 1
ATOM 759 N N . SER A 1 91 ? 6.628 -5.483 7.390 1.00 92.19 91 SER A N 1
ATOM 760 C CA . SER A 1 91 ? 7.864 -6.276 7.461 1.00 92.19 91 SER A CA 1
ATOM 761 C C . SER A 1 91 ? 8.236 -6.949 6.136 1.00 92.19 91 SER A C 1
ATOM 763 O O . SER A 1 91 ? 9.414 -7.146 5.856 1.00 92.19 91 SER A O 1
ATOM 765 N N . SER A 1 92 ? 7.254 -7.263 5.287 1.00 91.81 92 SER A N 1
ATOM 766 C CA . SER A 1 92 ? 7.495 -7.879 3.980 1.00 91.81 92 SER A CA 1
ATOM 767 C C . SER A 1 92 ? 7.997 -6.903 2.917 1.00 91.81 92 SER A C 1
ATOM 769 O O . SER A 1 92 ? 8.481 -7.373 1.888 1.00 91.81 92 SER A O 1
ATOM 771 N N . LEU A 1 93 ? 7.883 -5.592 3.154 1.00 93.50 93 LEU A N 1
ATOM 772 C CA . LEU A 1 93 ? 8.384 -4.534 2.273 1.00 93.50 93 LEU A CA 1
ATOM 773 C C . LEU A 1 93 ? 9.839 -4.162 2.599 1.00 93.50 93 LEU A C 1
ATOM 775 O O . LEU A 1 93 ? 10.553 -3.671 1.727 1.00 93.50 93 LEU A O 1
ATOM 779 N N . LEU A 1 94 ? 10.293 -4.414 3.835 1.00 93.62 94 LEU A N 1
ATOM 780 C CA . LEU A 1 94 ? 11.640 -4.058 4.296 1.00 93.62 94 LEU A CA 1
ATOM 781 C C . LEU A 1 94 ? 12.769 -4.608 3.411 1.00 93.62 94 LEU A C 1
ATOM 783 O O . LEU A 1 94 ? 13.675 -3.835 3.119 1.00 93.62 94 LEU A O 1
ATOM 787 N N . PRO A 1 95 ? 12.749 -5.871 2.934 1.00 93.81 95 PRO A N 1
ATOM 788 C CA . PRO A 1 95 ? 13.845 -6.384 2.112 1.00 93.81 95 PRO A CA 1
ATOM 789 C C . PRO A 1 95 ? 14.047 -5.588 0.821 1.00 93.81 95 PRO A C 1
ATOM 791 O O . PRO A 1 95 ? 15.172 -5.261 0.473 1.00 93.81 95 PRO A O 1
ATOM 794 N N . VAL A 1 96 ? 12.957 -5.235 0.137 1.00 93.88 96 VAL A N 1
ATOM 795 C CA . VAL A 1 96 ? 13.013 -4.472 -1.119 1.00 93.88 96 VAL A CA 1
ATOM 796 C C . VAL A 1 96 ? 13.367 -3.012 -0.851 1.00 93.88 96 VAL A C 1
ATOM 798 O O . VAL A 1 96 ? 14.115 -2.416 -1.618 1.00 93.88 96 VAL A O 1
ATOM 801 N N . TYR A 1 97 ? 12.868 -2.450 0.254 1.00 93.62 97 TYR A N 1
ATOM 802 C CA . TYR A 1 97 ? 13.233 -1.104 0.689 1.00 93.62 97 TYR A CA 1
ATOM 803 C C . TYR A 1 97 ? 14.735 -0.985 0.982 1.00 93.62 97 TYR A C 1
ATOM 805 O O . TYR A 1 97 ? 15.359 -0.022 0.561 1.00 93.62 97 TYR A O 1
ATOM 813 N N . LEU A 1 98 ? 15.318 -1.970 1.672 1.00 94.88 98 LEU A N 1
ATOM 814 C CA . LEU A 1 98 ? 16.748 -1.995 1.997 1.00 94.88 98 LEU A CA 1
ATOM 815 C C . LEU A 1 98 ? 17.631 -2.337 0.792 1.00 94.88 98 LEU A C 1
ATOM 817 O O . LEU A 1 98 ? 18.775 -1.898 0.746 1.00 94.88 98 LEU A O 1
ATOM 821 N N . LEU A 1 99 ? 17.119 -3.127 -0.156 1.00 94.94 99 LEU A N 1
ATOM 822 C CA . LEU A 1 99 ? 17.816 -3.429 -1.406 1.00 94.94 99 LEU A CA 1
ATOM 823 C C . LEU A 1 99 ? 17.957 -2.188 -2.304 1.00 94.94 99 LEU A C 1
ATOM 825 O O . LEU A 1 99 ? 18.913 -2.119 -3.068 1.00 94.94 99 LEU A O 1
ATOM 829 N N . ASP A 1 100 ? 17.001 -1.255 -2.219 1.00 94.06 100 ASP A N 1
ATOM 830 C CA . ASP A 1 100 ? 16.934 0.004 -2.978 1.00 94.06 100 ASP A CA 1
ATOM 831 C C . ASP A 1 100 ? 17.306 -0.131 -4.474 1.00 94.06 100 ASP A C 1
ATOM 833 O O . ASP A 1 100 ? 18.246 0.503 -4.959 1.00 94.06 100 ASP A O 1
ATOM 837 N N . PRO A 1 101 ? 16.614 -1.001 -5.239 1.00 94.44 101 PRO A N 1
ATOM 838 C CA . PRO A 1 101 ? 16.984 -1.252 -6.624 1.00 94.44 101 PRO A CA 1
ATOM 839 C C . PRO A 1 101 ? 16.635 -0.054 -7.518 1.00 94.44 101 PRO A C 1
ATOM 841 O O . PRO A 1 101 ? 15.510 0.456 -7.515 1.00 94.44 101 PRO A O 1
ATOM 844 N N . CYS A 1 102 ? 17.592 0.352 -8.351 1.00 93.31 102 CYS A N 1
ATOM 845 C CA . CYS A 1 102 ? 17.429 1.445 -9.306 1.00 93.31 102 CYS A CA 1
ATOM 846 C C . CYS A 1 102 ? 16.849 0.958 -10.648 1.00 93.31 102 CYS A C 1
ATOM 848 O O . CYS A 1 102 ? 17.078 -0.187 -11.043 1.00 93.31 102 CYS A O 1
ATOM 850 N N . PRO A 1 103 ? 16.155 1.821 -11.412 1.00 95.31 103 PRO A N 1
ATOM 851 C CA . PRO A 1 103 ? 15.784 1.516 -12.792 1.00 95.31 103 PRO A CA 1
ATOM 852 C C . PRO A 1 103 ? 16.989 1.086 -13.644 1.00 95.31 103 PRO A C 1
ATOM 854 O O . PRO A 1 103 ? 18.069 1.666 -13.534 1.00 95.31 103 PRO A O 1
ATOM 857 N N . ASN A 1 104 ? 16.761 0.124 -14.536 1.00 95.56 104 ASN A N 1
ATOM 858 C CA . ASN A 1 104 ? 17.741 -0.560 -15.389 1.00 95.56 104 ASN A CA 1
ATOM 859 C C . ASN A 1 104 ? 18.725 -1.476 -14.635 1.00 95.56 104 ASN A C 1
ATOM 861 O O . ASN A 1 104 ? 19.788 -1.800 -15.162 1.00 95.56 104 ASN A O 1
ATOM 865 N N . SER A 1 105 ? 18.405 -1.867 -13.397 1.00 95.69 105 SER A N 1
ATOM 866 C CA . SER A 1 105 ? 19.158 -2.892 -12.668 1.00 95.69 105 SER A CA 1
ATOM 867 C C . SER A 1 105 ? 18.529 -4.275 -12.836 1.00 95.69 105 SER A C 1
ATOM 869 O O . SER A 1 105 ? 17.306 -4.417 -12.863 1.00 95.69 105 SER A O 1
ATOM 871 N N . VAL A 1 106 ? 19.377 -5.304 -12.887 1.00 94.69 106 VAL A N 1
ATOM 872 C CA . VAL A 1 106 ? 18.945 -6.706 -12.904 1.00 94.69 106 VAL A CA 1
ATOM 873 C C . VAL A 1 106 ? 18.888 -7.219 -11.469 1.00 94.69 106 VAL A C 1
ATOM 875 O O . VAL A 1 106 ? 19.894 -7.205 -10.760 1.00 94.69 106 VAL A O 1
ATOM 878 N N . VAL A 1 107 ? 17.716 -7.692 -11.041 1.00 94.75 107 VAL A N 1
ATOM 879 C CA . VAL A 1 107 ? 17.478 -8.197 -9.681 1.00 94.75 107 VAL A CA 1
ATOM 880 C C . VAL A 1 107 ? 17.067 -9.667 -9.729 1.00 94.75 107 VAL A C 1
ATOM 882 O O . VAL A 1 107 ? 16.178 -10.043 -10.490 1.00 94.75 107 VAL A O 1
ATOM 885 N N . LEU A 1 108 ? 17.691 -10.497 -8.889 1.00 94.44 108 LEU A N 1
ATOM 886 C CA . LEU A 1 108 ? 17.371 -11.918 -8.739 1.00 94.44 108 LEU A CA 1
ATOM 887 C C . LEU A 1 108 ? 16.554 -12.157 -7.460 1.00 94.44 108 LEU A C 1
ATOM 889 O O . LEU A 1 108 ? 17.061 -11.974 -6.355 1.00 94.44 108 LEU A O 1
ATOM 893 N N . ASP A 1 109 ? 15.312 -12.621 -7.609 1.00 93.81 109 ASP A N 1
ATOM 894 C CA . ASP A 1 109 ? 14.448 -13.064 -6.506 1.00 93.81 109 ASP A CA 1
ATOM 895 C C . ASP A 1 109 ? 14.362 -14.601 -6.496 1.00 93.81 109 ASP A C 1
ATOM 897 O O . ASP A 1 109 ? 13.595 -15.206 -7.245 1.00 93.81 109 ASP A O 1
ATOM 901 N N . MET A 1 110 ? 15.200 -15.248 -5.679 1.00 92.69 110 MET A N 1
ATOM 902 C CA . MET A 1 110 ? 15.366 -16.712 -5.686 1.00 92.69 110 MET A CA 1
ATOM 903 C C . MET A 1 110 ? 14.151 -17.477 -5.141 1.00 92.69 110 MET A C 1
ATOM 905 O O . MET A 1 110 ? 13.952 -18.637 -5.493 1.00 92.69 110 MET A O 1
ATOM 909 N N . CYS A 1 111 ? 13.340 -16.841 -4.293 1.00 90.50 111 CYS A N 1
ATOM 910 C CA . CYS A 1 111 ? 12.177 -17.447 -3.641 1.00 90.50 111 CYS A CA 1
ATOM 911 C C . CYS A 1 111 ? 10.924 -16.613 -3.926 1.00 90.50 111 CYS A C 1
ATOM 913 O O . CYS A 1 111 ? 10.201 -16.214 -3.013 1.00 90.50 111 CYS A O 1
ATOM 915 N N . ALA A 1 112 ? 10.699 -16.331 -5.210 1.00 88.00 112 ALA A N 1
ATOM 916 C CA . ALA A 1 112 ? 9.739 -15.329 -5.646 1.00 88.00 112 ALA A CA 1
ATOM 917 C C . ALA A 1 112 ? 8.283 -15.649 -5.278 1.00 88.00 112 ALA A C 1
ATOM 919 O O . ALA A 1 112 ? 7.529 -14.731 -4.971 1.00 88.00 112 ALA A O 1
ATOM 920 N N . ALA A 1 113 ? 7.858 -16.918 -5.287 1.00 88.75 113 ALA A N 1
ATOM 921 C CA . ALA A 1 113 ? 6.458 -17.287 -5.059 1.00 88.75 113 ALA A CA 1
ATOM 922 C C . ALA A 1 113 ? 5.959 -16.844 -3.661 1.00 88.75 113 ALA A C 1
ATOM 924 O O . ALA A 1 113 ? 6.635 -17.106 -2.665 1.00 88.75 113 ALA A O 1
ATOM 925 N N . PRO A 1 114 ? 4.781 -16.191 -3.537 1.00 84.81 114 PRO A N 1
ATOM 926 C CA . PRO A 1 114 ? 3.751 -15.937 -4.560 1.00 84.81 114 PRO A CA 1
ATOM 927 C C . PRO A 1 114 ? 3.908 -14.640 -5.391 1.00 84.81 114 PRO A C 1
ATOM 929 O O . PRO A 1 114 ? 3.005 -14.288 -6.137 1.00 84.81 114 PRO A O 1
ATOM 932 N N . GLY A 1 115 ? 5.013 -13.901 -5.272 1.00 89.50 115 GLY A N 1
ATOM 933 C CA . GLY A 1 115 ? 5.377 -12.789 -6.171 1.00 89.50 115 GLY A CA 1
ATOM 934 C C . GLY A 1 115 ? 5.216 -11.383 -5.587 1.00 89.50 115 GLY A C 1
ATOM 935 O O . GLY A 1 115 ? 5.473 -10.389 -6.268 1.00 89.50 115 GLY A O 1
ATOM 936 N N . MET A 1 116 ? 4.813 -11.254 -4.316 1.00 91.31 116 MET A N 1
ATOM 937 C CA . MET A 1 116 ? 4.566 -9.940 -3.697 1.00 91.31 116 MET A CA 1
ATOM 938 C C . MET A 1 116 ? 5.824 -9.062 -3.617 1.00 91.31 116 MET A C 1
ATOM 940 O O . MET A 1 116 ? 5.738 -7.849 -3.800 1.00 91.31 116 MET A O 1
ATOM 944 N N . LYS A 1 117 ? 6.990 -9.666 -3.346 1.00 93.00 117 LYS A N 1
ATOM 945 C CA . LYS A 1 117 ? 8.285 -8.964 -3.302 1.00 93.00 117 LYS A CA 1
ATOM 946 C C . LYS A 1 117 ? 8.773 -8.631 -4.704 1.00 93.00 117 LYS A C 1
ATOM 948 O O . LYS A 1 117 ? 9.144 -7.492 -4.948 1.00 93.00 117 LYS A O 1
ATOM 953 N N . THR A 1 118 ? 8.664 -9.578 -5.632 1.00 94.06 118 THR A N 1
ATOM 954 C CA . THR A 1 118 ? 8.989 -9.382 -7.050 1.00 94.06 118 THR A CA 1
ATOM 955 C C . THR A 1 118 ? 8.205 -8.215 -7.654 1.00 94.06 118 THR A C 1
ATOM 957 O O . THR A 1 118 ? 8.779 -7.353 -8.311 1.00 94.06 118 THR A O 1
ATOM 960 N N . THR A 1 119 ? 6.908 -8.108 -7.348 1.00 94.12 119 THR A N 1
ATOM 961 C CA . THR A 1 119 ? 6.071 -6.979 -7.792 1.00 94.12 119 THR A CA 1
ATOM 962 C C . THR A 1 119 ? 6.510 -5.657 -7.157 1.00 94.12 119 THR A C 1
ATOM 964 O O . THR A 1 119 ? 6.484 -4.611 -7.802 1.00 94.12 119 THR A O 1
ATOM 967 N N . HIS A 1 120 ? 6.937 -5.678 -5.891 1.00 94.44 120 HIS A N 1
ATOM 968 C CA . HIS A 1 120 ? 7.479 -4.492 -5.223 1.00 94.44 120 HIS A CA 1
ATOM 969 C C . HIS A 1 120 ? 8.824 -4.059 -5.826 1.00 94.44 120 HIS A C 1
ATOM 971 O O . HIS A 1 120 ? 9.026 -2.866 -6.041 1.00 94.44 120 HIS A O 1
ATOM 977 N N . ILE A 1 121 ? 9.697 -5.007 -6.184 1.00 95.50 121 ILE A N 1
ATOM 978 C CA . ILE A 1 121 ? 10.940 -4.743 -6.927 1.00 95.50 121 ILE A CA 1
ATOM 979 C C . ILE A 1 121 ? 10.612 -4.095 -8.273 1.00 95.50 121 ILE A C 1
ATOM 981 O O . ILE A 1 121 ? 11.125 -3.016 -8.562 1.00 95.50 121 ILE A O 1
ATOM 985 N N . ALA A 1 122 ? 9.707 -4.697 -9.055 1.00 95.69 122 ALA A N 1
ATOM 986 C CA . ALA A 1 122 ? 9.268 -4.163 -10.343 1.00 95.69 122 ALA A CA 1
ATOM 987 C C . ALA A 1 122 ? 8.742 -2.722 -10.214 1.00 95.69 122 ALA A C 1
ATOM 989 O O . ALA A 1 122 ? 9.069 -1.859 -11.030 1.00 95.69 122 ALA A O 1
ATOM 990 N N . ALA A 1 123 ? 7.989 -2.434 -9.148 1.00 94.44 123 ALA A N 1
ATOM 991 C CA . ALA A 1 123 ? 7.516 -1.091 -8.840 1.00 94.44 123 ALA A CA 1
ATOM 992 C C . ALA A 1 123 ? 8.662 -0.104 -8.539 1.00 94.44 123 ALA A C 1
ATOM 994 O O . ALA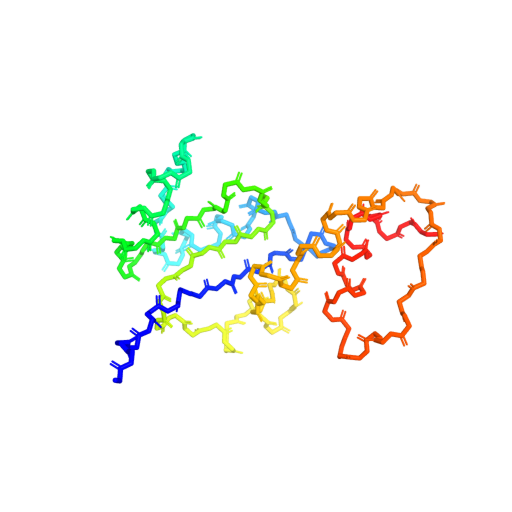 A 1 123 ? 8.639 1.015 -9.057 1.00 94.44 123 ALA A O 1
ATOM 995 N N . LYS A 1 124 ? 9.687 -0.502 -7.769 1.00 94.19 124 LYS A N 1
ATOM 996 C CA . LYS A 1 124 ? 10.855 0.349 -7.455 1.00 94.19 124 LYS A CA 1
ATOM 997 C C . LYS A 1 124 ? 11.715 0.656 -8.680 1.00 94.19 124 LYS A C 1
ATOM 999 O O . LYS A 1 124 ? 12.056 1.817 -8.903 1.00 94.19 124 LYS A O 1
ATOM 1004 N N . ILE A 1 125 ? 11.956 -0.334 -9.540 1.00 95.81 125 ILE A N 1
ATOM 1005 C CA . ILE A 1 125 ? 12.695 -0.140 -10.799 1.00 95.81 125 ILE A CA 1
ATOM 1006 C C . ILE A 1 125 ? 11.832 0.469 -11.917 1.00 95.81 125 ILE A C 1
ATOM 1008 O O . ILE A 1 125 ? 12.298 0.632 -13.042 1.00 95.81 125 ILE A O 1
ATOM 1012 N N . LYS A 1 126 ? 10.570 0.829 -11.631 1.00 94.12 126 LYS A N 1
ATOM 1013 C CA . LYS A 1 126 ? 9.607 1.407 -12.588 1.00 94.12 126 LYS A CA 1
ATOM 1014 C C . LYS A 1 126 ? 9.396 0.535 -13.830 1.00 94.12 126 LYS A C 1
ATOM 1016 O O . LYS A 1 126 ? 9.258 1.057 -14.934 1.00 94.12 126 LYS A O 1
ATOM 1021 N N . ASN A 1 127 ? 9.401 -0.782 -13.634 1.00 94.19 127 ASN A N 1
ATOM 1022 C CA . ASN A 1 127 ? 9.328 -1.797 -14.683 1.00 94.19 127 ASN A CA 1
ATOM 1023 C C . ASN A 1 127 ? 10.404 -1.634 -15.776 1.00 94.19 127 ASN A C 1
ATOM 1025 O O . ASN A 1 127 ? 10.156 -1.892 -16.952 1.00 94.19 127 ASN A O 1
ATOM 1029 N N . LYS A 1 128 ? 11.590 -1.156 -15.381 1.00 92.44 128 LYS A N 1
ATOM 1030 C CA . LYS A 1 128 ? 12.782 -1.042 -16.224 1.00 92.44 128 LYS A CA 1
ATOM 1031 C C . LYS A 1 128 ? 13.879 -1.870 -15.571 1.00 92.44 128 LYS A C 1
ATOM 1033 O O . LYS A 1 128 ? 14.481 -1.406 -14.606 1.00 92.44 128 LYS A O 1
ATOM 1038 N N . GLY A 1 129 ? 14.073 -3.092 -16.047 1.00 82.62 129 GLY A N 1
ATOM 1039 C CA . GLY A 1 129 ? 15.145 -4.001 -15.634 1.00 82.62 129 GLY A CA 1
ATOM 1040 C C . GLY A 1 129 ? 16.031 -4.367 -16.809 1.00 82.62 129 GLY A C 1
ATOM 1041 O O . GLY A 1 129 ? 15.628 -4.052 -17.952 1.00 82.62 129 GLY A O 1
#